Protein AF-A0A7J2JFS3-F1 (afdb_monomer_lite)

Structure (mmCIF, N/CA/C/O backbone):
data_AF-A0A7J2JFS3-F1
#
_entry.id   AF-A0A7J2JFS3-F1
#
loop_
_atom_site.group_PDB
_atom_site.id
_atom_site.type_symbol
_atom_site.label_atom_id
_atom_site.label_alt_id
_atom_site.label_comp_id
_atom_site.label_asym_id
_atom_site.label_entity_id
_atom_site.label_seq_id
_atom_site.pdbx_PDB_ins_code
_atom_site.Cartn_x
_atom_site.Cartn_y
_atom_site.Cartn_z
_atom_site.occupancy
_atom_site.B_iso_or_equiv
_atom_site.auth_seq_id
_atom_site.auth_comp_id
_atom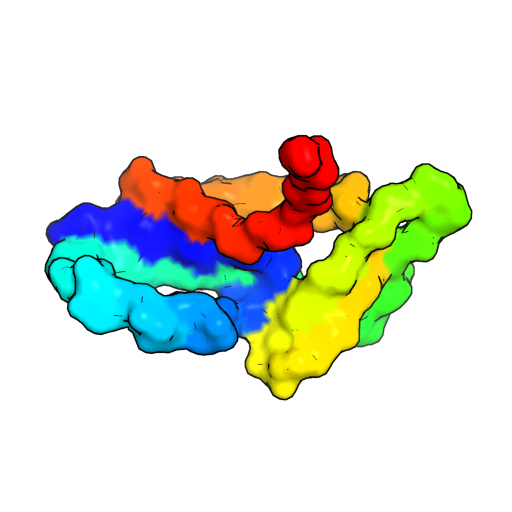_site.auth_asym_id
_atom_site.auth_atom_id
_atom_site.pdbx_PDB_model_num
ATOM 1 N N . MET A 1 1 ? -11.897 3.653 20.837 1.00 77.12 1 MET A N 1
ATOM 2 C CA . MET A 1 1 ? -12.544 3.505 19.517 1.00 77.12 1 MET A CA 1
ATOM 3 C C . MET A 1 1 ? -11.822 2.387 18.804 1.00 77.12 1 MET A C 1
ATOM 5 O O . MET A 1 1 ? -10.618 2.292 19.001 1.00 77.12 1 MET A O 1
ATOM 9 N N . SER A 1 2 ? -12.530 1.543 18.056 1.00 91.81 2 SER A N 1
ATOM 10 C CA . SER A 1 2 ? -11.862 0.470 17.320 1.00 91.81 2 SER A CA 1
ATOM 11 C C . SER A 1 2 ? -11.065 1.024 16.147 1.00 91.81 2 SER A C 1
ATOM 13 O O . SER A 1 2 ? -11.529 1.945 15.465 1.00 91.81 2 SER A O 1
ATOM 15 N N . ARG A 1 3 ? -9.862 0.482 15.944 1.00 96.69 3 ARG A N 1
ATOM 16 C CA . ARG A 1 3 ? -8.889 0.981 14.966 1.00 96.69 3 ARG A CA 1
ATOM 17 C C . ARG A 1 3 ? -8.806 0.018 13.784 1.00 96.69 3 ARG A C 1
ATOM 19 O O . ARG A 1 3 ? -8.559 -1.173 13.975 1.00 96.69 3 ARG A O 1
ATOM 26 N N . VAL A 1 4 ? -9.031 0.523 12.573 1.00 96.44 4 VAL A N 1
ATOM 27 C CA . VAL A 1 4 ? -9.050 -0.272 11.335 1.00 96.44 4 VAL A CA 1
ATOM 28 C C . VAL A 1 4 ? -7.964 0.225 10.392 1.00 96.44 4 VAL A C 1
ATOM 30 O O . VAL A 1 4 ? -7.883 1.413 10.080 1.00 96.44 4 VAL A O 1
ATOM 33 N N . GLY A 1 5 ? -7.126 -0.703 9.945 1.00 96.62 5 GLY A N 1
ATOM 34 C CA . GLY A 1 5 ? -6.052 -0.464 8.999 1.00 96.62 5 GLY A CA 1
ATOM 35 C C . GLY A 1 5 ? -6.543 -0.662 7.573 1.00 96.62 5 GLY A C 1
ATOM 36 O O . GLY A 1 5 ? -7.126 -1.698 7.276 1.00 96.62 5 GLY A O 1
ATOM 37 N N . PHE A 1 6 ? -6.277 0.280 6.679 1.00 95.94 6 PHE A N 1
ATOM 38 C CA . PHE A 1 6 ? -6.508 0.122 5.247 1.00 95.94 6 PHE A CA 1
ATOM 39 C C . PHE A 1 6 ? -5.164 0.030 4.539 1.00 95.94 6 PHE A C 1
ATOM 41 O O . PHE A 1 6 ? -4.410 1.003 4.486 1.00 95.94 6 PHE A O 1
ATOM 48 N N . LEU A 1 7 ? -4.864 -1.161 4.022 1.00 95.94 7 LEU A N 1
ATOM 49 C CA . LEU A 1 7 ? -3.583 -1.487 3.408 1.00 95.94 7 LEU A CA 1
ATOM 50 C C . LEU A 1 7 ? -3.727 -1.599 1.890 1.00 95.94 7 LEU A C 1
ATOM 52 O O . LEU A 1 7 ? -4.490 -2.428 1.404 1.00 95.94 7 LEU A O 1
ATOM 56 N N . THR A 1 8 ? -2.969 -0.811 1.133 1.00 94.56 8 THR A N 1
ATOM 57 C CA . THR A 1 8 ? -2.899 -0.900 -0.334 1.00 94.56 8 THR A CA 1
ATOM 58 C C . THR A 1 8 ? -1.538 -1.412 -0.805 1.00 94.56 8 THR A C 1
ATOM 60 O O . THR A 1 8 ? -0.520 -1.208 -0.144 1.00 94.56 8 THR A O 1
ATOM 63 N N . ILE A 1 9 ? -1.515 -2.035 -1.987 1.00 94.62 9 ILE A N 1
ATOM 64 C CA . ILE A 1 9 ? -0.272 -2.345 -2.708 1.00 94.62 9 ILE A CA 1
ATOM 65 C C . ILE A 1 9 ? 0.476 -1.062 -3.074 1.00 94.62 9 ILE A C 1
ATOM 67 O O . ILE A 1 9 ? 1.698 -1.055 -3.072 1.00 94.62 9 ILE A O 1
ATOM 71 N N . GLY A 1 10 ? -0.247 0.003 -3.419 1.00 94.44 10 GLY A N 1
ATOM 72 C CA . GLY A 1 10 ? 0.330 1.266 -3.868 1.00 94.44 10 GLY A CA 1
ATOM 73 C C . GLY A 1 10 ? 0.864 2.120 -2.722 1.00 94.44 10 GLY A C 1
ATOM 74 O O . GLY A 1 10 ? 1.304 1.621 -1.684 1.00 94.44 10 GLY A O 1
ATOM 75 N N . GLN A 1 11 ? 0.801 3.433 -2.906 1.00 96.25 11 GLN A N 1
ATOM 76 C CA . GLN A 1 11 ? 1.027 4.390 -1.823 1.00 96.25 11 GLN A CA 1
ATOM 77 C C . GLN A 1 11 ? -0.299 4.801 -1.180 1.00 96.25 11 GLN A C 1
ATOM 79 O O . GLN A 1 11 ? -1.324 4.919 -1.853 1.00 96.25 11 GLN A O 1
ATOM 84 N N . SER A 1 12 ? -0.269 5.030 0.129 1.00 95.88 12 SER A N 1
ATOM 85 C CA . SER A 1 12 ? -1.357 5.682 0.854 1.00 95.88 12 SER A CA 1
ATOM 86 C C . SER A 1 12 ? -1.301 7.207 0.641 1.00 95.88 12 SER A C 1
ATOM 88 O O . SER A 1 12 ? -0.266 7.724 0.208 1.00 95.88 12 SER A O 1
ATOM 90 N N . PRO A 1 13 ? -2.365 7.965 0.961 1.00 93.19 13 PRO A N 1
ATOM 91 C CA . PRO A 1 13 ? -3.734 7.493 1.150 1.00 93.19 13 PRO A CA 1
ATOM 92 C C . PRO A 1 13 ? -4.353 7.010 -0.166 1.00 93.19 13 PRO A C 1
ATOM 94 O O . PRO A 1 13 ? -4.063 7.551 -1.236 1.00 93.19 13 PRO A O 1
ATOM 97 N N . ARG A 1 14 ? -5.243 6.015 -0.100 1.00 89.56 14 ARG A N 1
ATOM 98 C CA . ARG A 1 14 ? -5.906 5.454 -1.295 1.00 89.56 14 ARG A CA 1
ATOM 99 C C . ARG A 1 14 ? -7.207 6.212 -1.587 1.00 89.56 14 ARG A C 1
ATOM 101 O O . ARG A 1 14 ? -8.307 5.670 -1.457 1.00 89.56 14 ARG A O 1
ATOM 108 N N . THR A 1 15 ? -7.060 7.490 -1.944 1.00 88.31 15 THR A N 1
ATOM 109 C CA . THR A 1 15 ? -8.156 8.476 -2.043 1.00 88.31 15 THR A CA 1
ATOM 110 C C . THR A 1 15 ? -9.249 8.107 -3.038 1.00 88.31 15 THR A C 1
ATOM 112 O O . THR A 1 15 ? -10.401 8.438 -2.805 1.00 88.31 15 THR A O 1
ATOM 115 N N . ASP A 1 16 ? -8.933 7.361 -4.095 1.00 84.56 16 ASP A N 1
ATOM 116 C CA . ASP A 1 16 ? -9.909 6.880 -5.084 1.00 84.56 16 ASP A CA 1
ATOM 117 C C . ASP A 1 16 ? -10.885 5.820 -4.549 1.00 84.56 16 ASP A C 1
ATOM 119 O O . ASP A 1 16 ? -11.798 5.438 -5.268 1.00 84.56 16 ASP A O 1
ATOM 123 N N . VAL A 1 17 ? -10.719 5.337 -3.311 1.00 88.06 17 VAL A N 1
ATOM 124 C CA . VAL A 1 17 ? -11.720 4.474 -2.658 1.00 88.06 17 VAL A CA 1
ATOM 125 C C . VAL A 1 17 ? -12.024 4.903 -1.240 1.00 88.06 17 VAL A C 1
ATOM 127 O O . VAL A 1 17 ? -13.187 4.899 -0.846 1.00 88.06 17 VAL A O 1
ATOM 130 N N . LEU A 1 18 ? -11.014 5.277 -0.452 1.00 89.19 18 LEU A N 1
ATOM 131 C CA . LEU A 1 18 ? -11.262 5.628 0.943 1.00 89.19 18 LEU A CA 1
ATOM 132 C C . LEU A 1 18 ? -12.152 6.859 1.079 1.00 89.19 18 LEU A C 1
ATOM 134 O O . LEU A 1 18 ? -13.022 6.861 1.945 1.00 89.19 18 LEU A O 1
ATOM 138 N N . SER A 1 19 ? -12.009 7.852 0.197 1.00 90.44 19 SER A N 1
ATOM 139 C CA . SER A 1 19 ? -12.859 9.044 0.220 1.00 90.44 19 SER A CA 1
ATOM 140 C C . SER A 1 19 ? -14.342 8.722 -0.004 1.00 90.44 19 SER A C 1
ATOM 142 O O . SER A 1 19 ? -15.186 9.369 0.611 1.00 90.44 19 SER A O 1
ATOM 144 N N . ASP A 1 20 ? -14.662 7.688 -0.788 1.00 89.50 20 ASP A N 1
ATOM 145 C CA . ASP A 1 20 ? -16.047 7.288 -1.076 1.00 89.50 20 ASP A CA 1
ATOM 146 C C . ASP A 1 20 ? -16.704 6.533 0.088 1.00 89.50 20 ASP A C 1
ATOM 148 O O . ASP A 1 20 ? -17.923 6.588 0.266 1.00 89.50 20 ASP A O 1
ATOM 152 N N . ILE A 1 21 ? -15.911 5.822 0.900 1.00 89.31 21 ILE A N 1
ATOM 153 C CA . ILE A 1 21 ? -16.430 4.998 2.003 1.00 89.31 21 ILE A CA 1
ATOM 154 C C . ILE A 1 21 ? -16.286 5.654 3.381 1.00 89.31 21 ILE A C 1
ATOM 156 O O . ILE A 1 21 ? -16.951 5.232 4.329 1.00 89.31 21 ILE A O 1
ATOM 160 N N . GLN A 1 22 ? -15.455 6.692 3.512 1.00 89.00 22 GLN A N 1
ATOM 161 C CA . GLN A 1 22 ? -15.120 7.331 4.790 1.00 89.00 22 GLN A CA 1
ATOM 162 C C . GLN A 1 22 ? -16.356 7.813 5.561 1.00 89.00 22 GLN A C 1
ATOM 164 O O . GLN A 1 22 ? -16.387 7.732 6.791 1.00 89.00 22 GLN A O 1
ATOM 169 N N . GLU A 1 23 ? -17.403 8.269 4.869 1.00 90.94 23 GLU A N 1
ATOM 170 C CA . GLU A 1 23 ? -18.634 8.720 5.525 1.00 90.94 23 GLU A CA 1
ATOM 171 C C . GLU A 1 23 ? -19.399 7.603 6.245 1.00 90.94 23 GLU A C 1
ATOM 173 O O . GLU A 1 23 ? -20.083 7.878 7.235 1.00 90.94 23 GLU A O 1
ATOM 178 N N . TYR A 1 24 ? -19.263 6.360 5.783 1.00 91.38 24 TYR A N 1
ATOM 179 C CA . TYR A 1 24 ? -19.900 5.180 6.374 1.00 91.38 24 TYR A CA 1
ATOM 180 C C . TYR A 1 24 ? -19.067 4.568 7.505 1.00 91.38 24 TYR A C 1
ATOM 182 O O . TYR A 1 24 ? -19.583 3.787 8.298 1.00 91.38 24 TYR A O 1
ATOM 190 N N . LEU A 1 25 ? -17.790 4.944 7.606 1.00 90.62 25 LEU A N 1
ATOM 191 C CA . LEU A 1 25 ? -16.846 4.454 8.616 1.00 90.62 25 LEU A CA 1
ATOM 192 C C . LEU A 1 25 ? -16.766 5.369 9.851 1.00 90.62 25 LEU A C 1
ATOM 194 O O . LEU A 1 25 ? -15.872 5.224 10.688 1.00 90.62 25 LEU A O 1
ATOM 198 N N . LYS A 1 26 ? -17.698 6.323 9.987 1.00 88.69 26 LYS A N 1
ATOM 199 C CA . LYS A 1 26 ? -17.779 7.226 11.144 1.00 88.69 26 LYS A CA 1
ATOM 200 C C . LYS A 1 26 ? -17.865 6.418 12.444 1.00 88.69 26 LYS A C 1
ATOM 202 O O . LYS A 1 26 ? -18.726 5.560 12.596 1.00 88.69 26 LYS A O 1
ATOM 207 N N . GLY A 1 27 ? -16.987 6.733 13.396 1.00 91.44 27 GLY A N 1
ATOM 208 C CA . GLY A 1 27 ? -16.893 6.040 14.687 1.00 91.44 27 GLY A CA 1
ATOM 209 C C . GLY A 1 27 ? -15.748 5.025 14.784 1.00 91.44 27 GLY A C 1
ATOM 210 O O . GLY A 1 27 ? -15.459 4.556 15.886 1.00 91.44 27 GLY A O 1
ATOM 211 N N . LEU A 1 28 ? -15.073 4.739 13.668 1.00 93.44 28 LEU A N 1
ATOM 212 C CA . LEU A 1 28 ? -13.809 4.006 13.629 1.00 93.44 28 LEU A CA 1
ATOM 213 C C . LEU A 1 28 ? -12.632 4.979 13.549 1.00 93.44 28 LEU A C 1
ATOM 215 O O . LEU A 1 28 ? -12.745 6.069 12.985 1.00 93.44 28 LEU A O 1
ATOM 219 N N . GLU A 1 29 ? -11.489 4.561 14.080 1.00 95.19 29 GLU A N 1
ATOM 220 C CA . GLU A 1 29 ? -10.222 5.238 13.829 1.00 95.19 29 GLU A CA 1
ATOM 221 C C . GLU A 1 29 ? -9.520 4.569 12.641 1.00 95.19 29 GLU A C 1
ATOM 223 O O . GLU A 1 29 ? -9.172 3.389 12.692 1.00 95.19 29 GLU A O 1
ATOM 228 N N . ILE A 1 30 ? -9.345 5.322 11.557 1.00 94.81 30 ILE A N 1
ATOM 229 C CA . ILE A 1 30 ? -8.766 4.830 10.305 1.00 94.81 30 ILE A CA 1
ATOM 230 C C . ILE A 1 30 ? -7.250 5.033 10.334 1.00 94.81 30 ILE A C 1
ATOM 232 O O . ILE A 1 30 ? -6.774 6.140 10.586 1.00 94.81 30 ILE A O 1
ATOM 236 N N . VAL A 1 31 ? -6.499 3.974 10.032 1.00 96.69 31 VAL A N 1
ATOM 237 C CA . VAL A 1 31 ? -5.047 4.020 9.818 1.00 96.69 31 VAL A CA 1
ATOM 238 C C . VAL A 1 31 ? -4.759 3.552 8.398 1.00 96.69 31 VAL A C 1
ATOM 240 O O . VAL A 1 31 ? -5.132 2.449 8.019 1.00 96.69 31 VAL A O 1
ATOM 243 N N . GLU A 1 32 ? -4.101 4.374 7.591 1.00 96.81 32 GLU A N 1
ATOM 244 C CA . GLU A 1 32 ? -3.788 4.035 6.201 1.00 96.81 32 GLU A CA 1
ATOM 245 C C . GLU A 1 32 ? -2.324 3.625 6.057 1.00 96.81 32 GLU A C 1
ATOM 247 O O . GLU A 1 32 ? -1.439 4.226 6.668 1.00 96.81 32 GLU A O 1
ATOM 252 N N . ALA A 1 33 ? -2.065 2.620 5.223 1.00 97.44 33 ALA A N 1
ATOM 253 C CA . ALA A 1 33 ? -0.717 2.212 4.856 1.00 97.44 33 ALA A CA 1
ATOM 254 C C . ALA A 1 33 ? -0.665 1.744 3.398 1.00 97.44 33 ALA A C 1
ATOM 256 O O . ALA A 1 33 ? -1.579 1.093 2.893 1.00 97.44 33 ALA A O 1
ATOM 257 N N . GLY A 1 34 ? 0.430 2.062 2.719 1.00 96.44 34 GLY A N 1
ATOM 258 C CA . GLY A 1 34 ? 0.764 1.559 1.394 1.00 96.44 34 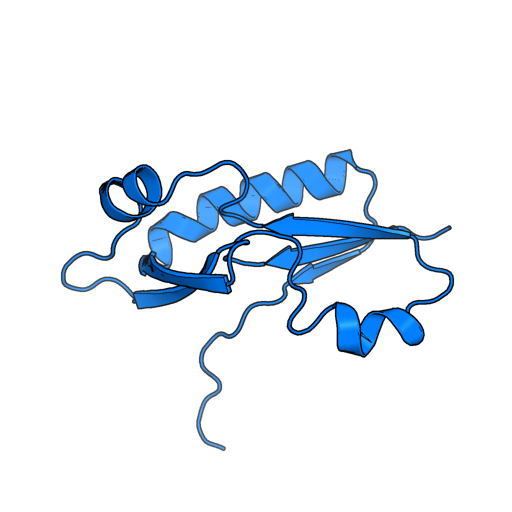GLY A CA 1
ATOM 259 C C . GLY A 1 34 ? 2.065 0.768 1.429 1.00 96.44 34 GLY A C 1
ATOM 260 O O . GLY A 1 34 ? 3.035 1.183 2.069 1.00 96.44 34 GLY A O 1
ATOM 261 N N . ALA A 1 35 ? 2.124 -0.363 0.729 1.00 96.50 35 ALA A N 1
ATOM 262 C CA . ALA A 1 35 ? 3.361 -1.136 0.621 1.00 96.50 35 ALA A CA 1
ATOM 263 C C . ALA A 1 35 ? 4.493 -0.348 -0.058 1.00 96.50 35 ALA A C 1
ATOM 265 O O . ALA A 1 35 ? 5.661 -0.579 0.250 1.00 96.50 35 ALA A O 1
ATOM 266 N N . LEU A 1 36 ? 4.161 0.641 -0.896 1.00 97.00 36 LEU A N 1
ATOM 267 C CA . LEU A 1 36 ? 5.134 1.529 -1.542 1.00 97.00 36 LEU A CA 1
ATOM 268 C C . LEU A 1 36 ? 5.359 2.857 -0.798 1.00 97.00 36 LEU A C 1
ATOM 270 O O . LEU A 1 36 ? 6.026 3.752 -1.328 1.00 97.00 36 LEU A O 1
ATOM 274 N N . ASP A 1 37 ? 4.800 3.032 0.403 1.00 97.56 37 ASP A N 1
ATOM 275 C CA . ASP A 1 37 ? 4.971 4.273 1.162 1.00 97.56 37 ASP A CA 1
ATOM 276 C C . ASP A 1 37 ? 6.447 4.548 1.466 1.00 97.56 37 ASP A C 1
ATOM 278 O O . ASP A 1 37 ? 7.175 3.690 1.968 1.00 97.56 37 ASP A O 1
ATOM 282 N N . GLY A 1 38 ? 6.879 5.775 1.169 1.00 96.00 38 GLY A N 1
ATOM 283 C CA . GLY A 1 38 ? 8.264 6.220 1.341 1.00 96.00 38 GLY A CA 1
ATOM 284 C C . GLY A 1 38 ? 9.217 5.815 0.213 1.00 96.00 38 GLY A C 1
ATOM 285 O O . GLY A 1 38 ? 10.357 6.274 0.211 1.00 96.00 38 GLY A O 1
ATOM 286 N N . LEU A 1 39 ? 8.775 5.009 -0.760 1.00 97.56 39 LEU A N 1
ATOM 287 C CA . LEU A 1 39 ? 9.590 4.632 -1.916 1.00 97.56 39 LEU A CA 1
ATOM 288 C C . LEU A 1 39 ? 9.463 5.654 -3.050 1.00 97.56 39 LEU A C 1
ATOM 290 O O . LEU A 1 39 ? 8.387 6.196 -3.316 1.00 97.56 39 LEU A O 1
ATOM 294 N N . THR A 1 40 ? 10.573 5.903 -3.744 1.00 97.25 40 THR A N 1
ATOM 295 C CA . THR A 1 40 ? 10.594 6.746 -4.944 1.00 97.25 40 THR A CA 1
ATOM 296 C C . THR A 1 40 ? 10.234 5.932 -6.182 1.00 97.25 40 THR A C 1
ATOM 298 O O . THR A 1 40 ? 10.441 4.718 -6.226 1.00 97.25 40 THR A O 1
ATOM 301 N N . ARG A 1 41 ? 9.752 6.612 -7.228 1.00 96.88 41 ARG A N 1
ATOM 302 C CA . ARG A 1 41 ? 9.497 6.000 -8.539 1.00 96.88 41 ARG A CA 1
ATOM 303 C C . ARG A 1 41 ? 10.722 5.259 -9.080 1.00 96.88 41 ARG A C 1
ATOM 305 O O . ARG A 1 41 ? 10.613 4.098 -9.447 1.00 96.88 41 ARG A O 1
ATOM 312 N N . GLU A 1 42 ? 11.886 5.904 -9.054 1.00 97.75 42 GLU A N 1
ATOM 313 C CA . GLU A 1 42 ? 13.144 5.315 -9.529 1.00 97.75 42 GLU A CA 1
ATOM 314 C C . GLU A 1 42 ? 13.496 4.023 -8.775 1.00 97.75 42 GLU A C 1
ATOM 316 O O . GLU A 1 42 ? 13.885 3.024 -9.384 1.00 97.75 42 GLU A O 1
ATOM 321 N N . TYR A 1 43 ? 13.304 4.005 -7.450 1.00 97.69 43 TYR A N 1
ATOM 322 C CA . TYR A 1 43 ? 13.534 2.805 -6.651 1.00 97.69 43 TYR A CA 1
ATOM 323 C C . TYR A 1 43 ? 12.572 1.679 -7.039 1.00 97.69 43 TYR A C 1
ATOM 325 O O . TYR A 1 43 ? 13.009 0.537 -7.196 1.00 97.69 43 TYR A O 1
ATOM 333 N N . ILE A 1 44 ? 11.285 1.995 -7.210 1.00 97.31 44 ILE A N 1
ATOM 334 C CA . ILE A 1 44 ? 10.248 1.033 -7.603 1.00 97.31 44 ILE A CA 1
ATOM 335 C C . ILE A 1 44 ? 10.583 0.426 -8.970 1.00 97.31 44 ILE A C 1
ATOM 337 O O . ILE A 1 44 ? 10.629 -0.793 -9.104 1.00 97.31 44 ILE A O 1
ATOM 341 N N . GLU A 1 45 ? 10.886 1.256 -9.964 1.00 95.69 45 GLU A N 1
ATOM 342 C CA . GLU A 1 45 ? 11.199 0.808 -11.327 1.00 95.69 45 GLU A CA 1
ATOM 343 C C . GLU A 1 45 ? 12.490 -0.024 -11.382 1.00 95.69 45 GLU A C 1
ATOM 345 O O . GLU A 1 45 ? 12.576 -0.989 -12.136 1.00 95.69 45 GLU A O 1
ATOM 350 N N . THR A 1 46 ? 13.476 0.288 -10.539 1.00 96.50 46 THR A N 1
ATOM 351 C CA . THR A 1 46 ? 14.750 -0.448 -10.512 1.00 96.50 46 THR A CA 1
ATOM 352 C C . THR A 1 46 ? 14.648 -1.779 -9.766 1.00 96.50 46 THR A C 1
ATOM 354 O O . THR A 1 46 ? 15.248 -2.773 -10.177 1.00 96.50 46 THR A O 1
ATOM 357 N N . ASN A 1 47 ? 13.919 -1.810 -8.647 1.00 96.75 47 ASN A N 1
ATOM 358 C CA . ASN A 1 47 ? 13.976 -2.929 -7.701 1.00 96.75 47 ASN A CA 1
ATOM 359 C C . ASN A 1 47 ? 12.722 -3.799 -7.708 1.00 96.75 47 ASN A C 1
ATOM 361 O O . ASN A 1 47 ? 12.808 -4.971 -7.346 1.00 96.75 47 ASN A O 1
ATOM 365 N N . LEU A 1 48 ? 11.572 -3.246 -8.096 1.00 96.44 48 LEU A N 1
ATOM 366 C CA . LEU A 1 48 ? 10.270 -3.908 -7.995 1.00 96.44 48 LEU A CA 1
ATOM 367 C C . LEU A 1 48 ? 9.648 -4.227 -9.355 1.00 96.44 48 LEU A C 1
ATOM 369 O O . LEU A 1 48 ? 8.683 -4.986 -9.387 1.00 96.44 48 LEU A O 1
ATOM 373 N N . ALA A 1 49 ? 10.195 -3.715 -10.461 1.00 95.12 49 ALA A N 1
ATOM 374 C CA . ALA A 1 49 ? 9.696 -4.012 -11.802 1.00 95.12 49 ALA A CA 1
ATOM 375 C C . ALA A 1 49 ? 9.679 -5.527 -12.093 1.00 95.12 49 ALA A C 1
ATOM 377 O O . ALA A 1 49 ? 10.581 -6.248 -11.648 1.00 95.12 49 ALA A O 1
ATOM 378 N N . PRO A 1 50 ? 8.673 -6.025 -12.832 1.00 94.06 50 PRO A N 1
ATOM 379 C CA . PRO A 1 50 ? 8.567 -7.435 -13.179 1.00 94.06 50 PRO A CA 1
ATOM 380 C C . PRO A 1 50 ? 9.631 -7.868 -14.186 1.00 94.06 50 PRO A C 1
ATOM 382 O O . PRO A 1 50 ? 10.060 -7.110 -15.058 1.00 94.06 50 PRO A O 1
ATOM 385 N N . ARG A 1 51 ? 10.045 -9.126 -14.068 1.00 94.19 51 ARG A N 1
ATOM 386 C CA . ARG A 1 51 ? 10.938 -9.825 -14.994 1.00 94.19 51 ARG A CA 1
ATOM 387 C C . ARG A 1 51 ? 10.135 -10.789 -15.861 1.00 94.19 51 ARG A C 1
ATOM 389 O O . ARG A 1 51 ? 8.965 -11.066 -15.610 1.00 94.19 51 ARG A O 1
ATOM 396 N N . ALA A 1 52 ? 10.782 -11.317 -16.898 1.00 92.94 52 ALA A N 1
ATOM 397 C CA . ALA A 1 52 ? 10.162 -12.305 -17.769 1.00 92.94 52 ALA A CA 1
ATOM 398 C C . ALA A 1 52 ? 9.667 -13.517 -16.958 1.00 92.94 52 ALA A C 1
ATOM 400 O O . ALA A 1 52 ? 10.461 -14.181 -16.292 1.00 92.94 52 ALA A O 1
ATOM 401 N N . GLY A 1 53 ? 8.365 -13.796 -17.048 1.00 91.00 53 GLY A N 1
ATOM 402 C CA . GLY A 1 53 ? 7.708 -14.915 -16.367 1.00 91.00 53 GLY A CA 1
ATOM 403 C C . GLY A 1 53 ? 7.120 -14.601 -14.986 1.00 91.00 53 GLY A C 1
ATOM 404 O O . GLY A 1 53 ? 6.529 -15.501 -14.401 1.00 91.00 53 GLY A O 1
ATOM 405 N N . GLU A 1 54 ? 7.254 -13.374 -14.480 1.00 92.06 54 GLU A N 1
ATOM 406 C CA . GLU A 1 54 ? 6.662 -12.949 -13.199 1.00 92.06 54 GLU A CA 1
ATOM 407 C C . GLU A 1 54 ? 5.268 -12.335 -13.385 1.00 92.06 54 GLU A C 1
ATOM 409 O O . GLU A 1 54 ? 4.948 -11.797 -14.454 1.00 92.06 54 GLU A O 1
ATOM 414 N N . THR A 1 55 ? 4.449 -12.384 -12.331 1.00 89.44 55 THR A N 1
ATOM 415 C CA . THR A 1 55 ? 3.118 -11.769 -12.356 1.00 89.44 55 THR A CA 1
ATOM 416 C C . THR A 1 55 ? 3.224 -10.253 -12.252 1.00 89.44 55 THR A C 1
ATOM 418 O O . THR A 1 55 ? 3.819 -9.698 -11.327 1.00 89.44 55 THR A O 1
ATOM 421 N N . LEU A 1 56 ? 2.598 -9.572 -13.208 1.00 91.31 56 LEU A N 1
ATOM 422 C CA . LEU A 1 56 ? 2.564 -8.121 -13.288 1.00 91.31 56 LEU A CA 1
ATOM 423 C C . LEU A 1 56 ? 1.375 -7.566 -12.503 1.00 91.31 56 LEU A C 1
ATOM 425 O O . LEU A 1 56 ? 0.230 -7.923 -12.775 1.00 91.31 56 LEU A O 1
ATOM 429 N N . LEU A 1 57 ? 1.643 -6.627 -11.598 1.00 91.31 57 LEU A N 1
ATOM 430 C CA . LEU A 1 57 ? 0.625 -5.829 -10.925 1.00 91.31 57 LEU A CA 1
ATOM 431 C C . LEU A 1 57 ? 0.779 -4.358 -11.298 1.00 91.31 57 LEU A C 1
ATOM 433 O O . LEU A 1 57 ? 1.876 -3.798 -11.251 1.00 91.31 57 LEU A O 1
ATOM 437 N N . VAL A 1 58 ? -0.340 -3.727 -11.643 1.00 91.62 58 VAL A N 1
ATOM 438 C CA . VAL A 1 58 ? -0.427 -2.274 -11.806 1.00 91.62 58 VAL A CA 1
ATOM 439 C C . VAL A 1 58 ? -0.956 -1.691 -10.506 1.00 91.62 58 VAL A C 1
ATOM 441 O O . VAL A 1 58 ? -1.931 -2.188 -9.943 1.00 91.62 58 VAL A O 1
ATOM 444 N N . THR A 1 59 ? -0.306 -0.645 -10.011 1.00 91.75 59 THR A N 1
ATOM 445 C CA . THR A 1 59 ? -0.733 0.042 -8.794 1.00 91.75 59 THR A CA 1
ATOM 446 C C . THR A 1 59 ? -0.489 1.543 -8.875 1.00 91.75 59 THR A C 1
ATOM 448 O O . THR A 1 59 ? 0.180 2.032 -9.784 1.00 91.75 59 THR A O 1
ATOM 451 N N . ARG A 1 60 ? -1.042 2.281 -7.911 1.00 92.25 60 ARG A N 1
ATOM 452 C CA . ARG A 1 60 ? -1.102 3.743 -7.901 1.00 92.25 60 ARG A CA 1
ATOM 453 C C . ARG A 1 60 ? -0.145 4.347 -6.870 1.00 92.25 60 ARG A C 1
ATOM 455 O O . ARG A 1 60 ? -0.065 3.891 -5.728 1.00 92.25 60 ARG A O 1
ATOM 462 N N . MET A 1 61 ? 0.564 5.396 -7.266 1.00 95.00 61 MET A N 1
ATOM 463 C CA . MET A 1 61 ? 1.361 6.258 -6.394 1.00 95.00 61 MET A CA 1
ATOM 464 C C . MET A 1 61 ? 0.502 7.376 -5.786 1.00 95.00 61 MET A C 1
ATOM 466 O O . MET A 1 61 ? -0.608 7.652 -6.240 1.00 95.00 61 MET A O 1
ATOM 470 N N . ARG A 1 62 ? 1.027 8.065 -4.767 1.00 93.88 62 ARG A N 1
ATOM 471 C CA . ARG A 1 62 ? 0.305 9.125 -4.040 1.00 93.88 62 ARG A CA 1
ATOM 472 C C . ARG A 1 62 ? -0.050 10.321 -4.926 1.00 93.88 62 ARG A C 1
ATOM 474 O O . ARG A 1 62 ? -1.069 10.966 -4.705 1.00 93.88 62 ARG A O 1
ATOM 481 N N . ASP A 1 63 ? 0.781 10.613 -5.923 1.00 93.75 63 ASP A N 1
ATOM 48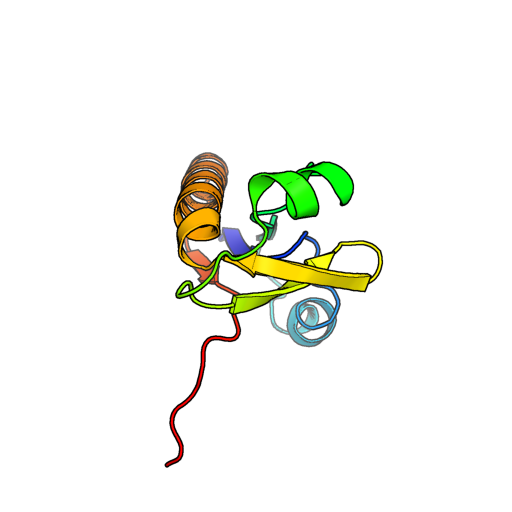2 C CA . ASP A 1 63 ? 0.532 11.657 -6.927 1.00 93.75 63 ASP A CA 1
ATOM 483 C C . ASP A 1 63 ? -0.527 11.252 -7.971 1.00 93.75 63 ASP A C 1
ATOM 485 O O . ASP A 1 63 ? -0.886 12.039 -8.845 1.00 93.75 63 ASP A O 1
ATOM 489 N N . GLY A 1 64 ? -1.045 10.028 -7.868 1.00 91.44 64 GLY A N 1
ATOM 490 C CA . GLY A 1 64 ? -2.055 9.466 -8.741 1.00 91.44 64 GLY A CA 1
ATOM 491 C C . GLY A 1 64 ? -1.510 8.773 -9.985 1.00 91.44 64 GLY A C 1
ATOM 492 O O . GLY A 1 64 ? -2.314 8.186 -10.707 1.00 91.44 64 GLY A O 1
ATOM 493 N N . SER A 1 65 ? -0.197 8.816 -10.221 1.00 94.12 65 SER A N 1
ATOM 494 C CA . SER A 1 65 ? 0.453 8.106 -11.323 1.00 94.12 65 SER A CA 1
ATOM 495 C C . SER A 1 65 ? 0.500 6.596 -11.078 1.00 94.12 65 SER A C 1
ATOM 497 O O . SER A 1 65 ? 0.412 6.129 -9.943 1.00 94.12 65 SER A O 1
ATOM 499 N N . GLU A 1 66 ? 0.644 5.819 -12.148 1.00 94.44 66 GLU A N 1
ATOM 500 C CA . GLU A 1 66 ? 0.735 4.362 -12.066 1.00 94.44 66 GLU A CA 1
ATOM 501 C C . GLU A 1 66 ? 2.191 3.882 -12.089 1.00 94.44 66 GLU A C 1
ATOM 503 O O . GLU A 1 66 ? 3.087 4.523 -12.658 1.00 94.44 66 GLU A O 1
ATOM 508 N N . VAL A 1 67 ? 2.419 2.734 -11.458 1.00 94.88 67 VAL A N 1
ATOM 509 C CA . VAL A 1 67 ? 3.661 1.960 -11.521 1.00 94.88 67 VAL A CA 1
ATOM 510 C C . VAL A 1 67 ? 3.335 0.487 -11.716 1.00 94.88 67 VAL A C 1
ATOM 512 O O . VAL A 1 67 ? 2.289 -0.005 -11.291 1.00 94.88 67 VAL A O 1
ATOM 515 N N . ILE A 1 68 ? 4.263 -0.211 -12.361 1.00 94.38 68 ILE A N 1
ATOM 516 C CA . ILE A 1 68 ? 4.168 -1.636 -12.642 1.00 94.38 68 ILE A CA 1
ATOM 517 C C . ILE A 1 68 ? 5.192 -2.366 -11.777 1.00 94.38 68 ILE A C 1
ATOM 519 O O . ILE A 1 68 ? 6.374 -2.019 -11.793 1.00 94.38 68 ILE A O 1
ATOM 523 N N . ILE A 1 69 ? 4.747 -3.384 -11.049 1.00 95.19 69 ILE A N 1
ATOM 524 C CA . ILE A 1 69 ? 5.580 -4.156 -10.123 1.00 95.19 69 ILE A CA 1
ATOM 525 C C . ILE A 1 69 ? 5.364 -5.663 -10.294 1.00 95.19 69 ILE A C 1
ATOM 527 O O . ILE A 1 69 ? 4.346 -6.095 -10.832 1.00 95.19 69 ILE A O 1
ATOM 531 N N . ALA A 1 70 ? 6.315 -6.458 -9.810 1.00 94.06 70 ALA A N 1
ATOM 532 C CA . ALA A 1 70 ? 6.151 -7.895 -9.615 1.00 94.06 70 ALA A CA 1
ATOM 533 C C . ALA A 1 70 ? 5.350 -8.193 -8.344 1.00 94.06 70 ALA A C 1
ATOM 535 O O . ALA A 1 70 ? 5.668 -7.666 -7.270 1.00 94.06 70 ALA A O 1
ATOM 536 N N . GLU A 1 71 ? 4.379 -9.098 -8.441 1.00 90.56 71 GLU A N 1
ATOM 537 C CA . GLU A 1 71 ? 3.646 -9.626 -7.284 1.00 90.56 71 GLU A CA 1
ATOM 538 C C . GLU A 1 71 ? 4.598 -10.231 -6.239 1.00 90.56 71 GLU A C 1
ATOM 540 O O . GLU A 1 71 ? 4.515 -9.945 -5.044 1.00 90.56 71 GLU A O 1
ATOM 545 N N . GLU A 1 72 ? 5.590 -10.996 -6.683 1.00 88.44 72 GLU A N 1
ATOM 546 C CA . GLU A 1 72 ? 6.523 -11.718 -5.819 1.00 88.44 72 GLU A CA 1
ATOM 547 C C . GLU A 1 72 ? 7.379 -10.773 -4.963 1.00 88.44 72 GLU A C 1
ATOM 549 O O . GLU A 1 72 ? 7.816 -11.135 -3.869 1.00 88.44 72 GLU A O 1
ATOM 554 N N . ARG A 1 73 ? 7.610 -9.544 -5.443 1.00 92.00 73 ARG A N 1
ATOM 555 C CA . ARG A 1 73 ? 8.403 -8.530 -4.734 1.00 92.00 73 ARG A CA 1
ATOM 556 C C . ARG A 1 73 ? 7.572 -7.650 -3.815 1.00 92.00 73 ARG A C 1
ATOM 558 O O . ARG A 1 73 ? 8.141 -7.068 -2.893 1.00 92.00 73 ARG A O 1
ATOM 565 N N . ILE A 1 74 ? 6.257 -7.550 -4.027 1.00 92.31 74 ILE A N 1
ATOM 566 C CA . ILE A 1 74 ? 5.411 -6.739 -3.147 1.00 92.31 74 ILE A CA 1
ATOM 567 C C . ILE A 1 74 ? 5.005 -7.484 -1.875 1.00 92.31 74 ILE A C 1
ATOM 569 O O . ILE A 1 74 ? 4.850 -6.853 -0.832 1.00 92.31 74 ILE A O 1
ATOM 573 N N . LEU A 1 75 ? 4.879 -8.815 -1.909 1.00 90.19 75 LEU A N 1
ATOM 574 C CA . LEU A 1 75 ? 4.433 -9.592 -0.743 1.00 90.19 75 LEU A CA 1
ATOM 575 C C . LEU A 1 75 ? 5.255 -9.325 0.539 1.00 90.19 75 LEU A C 1
ATOM 577 O O . LEU A 1 75 ? 4.639 -9.104 1.586 1.00 90.19 75 LEU A O 1
ATOM 581 N N . PRO A 1 76 ? 6.604 -9.253 0.506 1.00 93.06 76 PRO A N 1
ATOM 582 C CA . PRO A 1 76 ? 7.384 -8.891 1.692 1.00 93.06 76 PRO A CA 1
ATOM 583 C C . PRO A 1 76 ? 7.072 -7.482 2.221 1.00 93.06 76 PRO A C 1
ATOM 585 O O . PRO A 1 76 ? 6.931 -7.303 3.431 1.00 93.06 76 PRO A O 1
ATOM 588 N N . LEU A 1 77 ? 6.896 -6.503 1.326 1.00 95.69 77 LEU A N 1
ATOM 589 C CA . LEU A 1 77 ? 6.564 -5.117 1.681 1.00 95.69 77 LEU A CA 1
ATOM 590 C C . LEU A 1 77 ? 5.156 -5.011 2.285 1.00 95.69 77 LEU A C 1
ATOM 592 O O . LEU A 1 77 ? 4.946 -4.308 3.272 1.00 95.69 77 LEU A O 1
ATOM 596 N N . MET A 1 78 ? 4.190 -5.760 1.746 1.00 94.62 78 MET A N 1
ATOM 597 C CA . MET A 1 78 ? 2.845 -5.869 2.321 1.00 94.62 78 MET A CA 1
ATOM 598 C C . MET A 1 78 ? 2.906 -6.421 3.746 1.00 94.62 78 MET A C 1
ATOM 600 O O . MET A 1 78 ? 2.298 -5.860 4.656 1.00 94.62 78 MET A O 1
ATOM 604 N N . GLN A 1 79 ? 3.685 -7.482 3.965 1.00 95.00 79 GLN A N 1
ATOM 605 C CA . GLN A 1 79 ? 3.836 -8.093 5.283 1.00 95.00 79 GLN A CA 1
ATOM 606 C C . GLN A 1 79 ? 4.513 -7.155 6.298 1.00 95.00 79 GLN A C 1
ATOM 608 O O . GLN A 1 79 ? 4.159 -7.171 7.480 1.00 95.00 79 GLN A O 1
ATOM 613 N N . GLU A 1 80 ? 5.468 -6.328 5.865 1.00 96.88 80 GLU A N 1
ATOM 614 C CA . GLU A 1 80 ? 6.047 -5.265 6.697 1.00 96.88 80 GLU A CA 1
ATOM 615 C C . GLU A 1 80 ? 4.995 -4.248 7.134 1.00 96.88 80 GLU A C 1
ATOM 617 O O . GLU A 1 80 ? 4.947 -3.881 8.309 1.00 96.88 80 GLU A O 1
ATOM 622 N N . ARG A 1 81 ? 4.110 -3.834 6.223 1.00 97.25 81 ARG A N 1
ATOM 623 C CA . ARG A 1 81 ? 3.024 -2.908 6.561 1.00 97.25 81 ARG A CA 1
ATOM 624 C C . ARG A 1 81 ? 1.962 -3.532 7.452 1.00 97.25 81 ARG A C 1
ATOM 626 O O . ARG A 1 81 ? 1.455 -2.831 8.319 1.00 97.25 81 ARG A O 1
ATOM 633 N N . VAL A 1 82 ? 1.675 -4.826 7.308 1.00 96.81 82 VAL A N 1
ATOM 634 C CA . VAL A 1 82 ? 0.818 -5.557 8.256 1.00 96.81 82 VAL A CA 1
ATOM 635 C C . VAL A 1 82 ? 1.390 -5.469 9.669 1.00 96.81 82 VAL A C 1
ATOM 637 O O . VAL A 1 82 ? 0.688 -5.012 10.564 1.00 96.81 82 VAL A O 1
ATOM 640 N N . ARG A 1 83 ? 2.676 -5.798 9.858 1.00 97.88 83 ARG A N 1
ATOM 641 C CA . ARG A 1 83 ? 3.327 -5.695 11.178 1.00 97.88 83 ARG A CA 1
ATOM 642 C C . ARG A 1 83 ? 3.293 -4.275 11.727 1.00 97.88 83 ARG A C 1
ATOM 644 O O . ARG A 1 83 ? 2.992 -4.069 12.895 1.00 97.88 83 ARG A O 1
ATOM 651 N N . TRP A 1 84 ? 3.557 -3.287 10.875 1.00 98.06 84 TRP A N 1
ATOM 652 C CA . TRP A 1 84 ? 3.478 -1.888 11.280 1.00 98.06 84 TRP A CA 1
ATOM 653 C C . TRP A 1 84 ? 2.064 -1.508 11.751 1.00 98.06 84 TRP A C 1
ATOM 655 O O . TRP A 1 84 ? 1.924 -0.844 12.772 1.00 98.06 84 TRP A O 1
ATOM 665 N N . LEU A 1 85 ? 1.011 -1.956 11.056 1.00 98.00 85 LEU A N 1
ATOM 666 C CA . LEU A 1 85 ? -0.382 -1.731 11.466 1.00 98.00 85 LEU A CA 1
ATOM 667 C C . LEU A 1 85 ? -0.711 -2.438 12.792 1.00 98.00 85 LEU A C 1
ATOM 669 O O . LEU A 1 85 ? -1.372 -1.845 13.645 1.00 98.00 85 LEU A O 1
ATOM 673 N N . GLU A 1 86 ? -0.217 -3.661 12.999 1.00 97.06 86 GLU A N 1
ATOM 674 C CA . GLU A 1 86 ? -0.341 -4.380 14.277 1.00 97.06 86 GLU A CA 1
ATOM 675 C C . GLU A 1 86 ? 0.325 -3.601 15.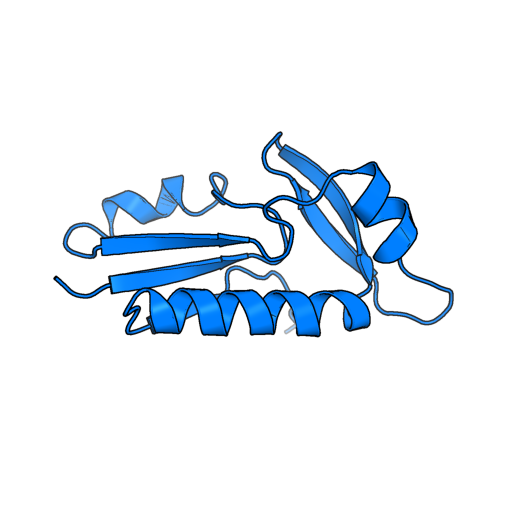425 1.00 97.06 86 GLU A C 1
ATOM 677 O O . GLU A 1 86 ? -0.277 -3.425 16.484 1.00 97.06 86 GLU A O 1
ATOM 682 N N . GLU A 1 87 ? 1.521 -3.045 15.204 1.00 97.75 87 GLU A N 1
ATOM 683 C CA . GLU A 1 87 ? 2.212 -2.167 16.164 1.00 97.75 87 GLU A CA 1
ATOM 684 C C . GLU A 1 87 ? 1.448 -0.860 16.427 1.00 97.75 87 GLU A C 1
ATOM 686 O O . GLU A 1 87 ? 1.527 -0.302 17.522 1.00 97.75 87 GLU A O 1
ATOM 691 N N . GLN A 1 88 ? 0.665 -0.383 15.453 1.00 96.88 88 GLN A N 1
ATOM 692 C CA . GLN A 1 88 ? -0.267 0.730 15.646 1.00 96.88 88 GLN A CA 1
ATOM 693 C C . GLN A 1 88 ? -1.524 0.330 16.444 1.00 96.88 88 GLN A C 1
ATOM 695 O O . GLN A 1 88 ? -2.386 1.177 16.677 1.00 96.88 88 GLN A O 1
ATOM 700 N N . GLY A 1 89 ? -1.673 -0.923 16.877 1.00 96.81 89 GLY A N 1
ATOM 701 C CA . GLY A 1 89 ? -2.853 -1.376 17.618 1.00 96.81 89 GLY A CA 1
ATOM 702 C C . GLY A 1 89 ? -4.116 -1.446 16.756 1.00 96.81 89 GLY A C 1
ATOM 703 O O . GLY A 1 89 ? -5.219 -1.258 17.266 1.00 96.81 89 GLY A O 1
ATOM 704 N N . VAL A 1 90 ? -3.961 -1.662 15.447 1.00 97.50 90 VAL A N 1
ATOM 705 C CA . VAL A 1 90 ? -5.078 -1.952 14.544 1.00 97.50 90 VAL A CA 1
ATOM 706 C C . VAL A 1 90 ? -5.657 -3.332 14.861 1.00 97.50 90 VAL A C 1
ATOM 708 O O . VAL A 1 90 ? -4.925 -4.312 14.950 1.00 97.50 90 VAL A O 1
ATOM 711 N N . GLU A 1 91 ? -6.981 -3.415 14.986 1.00 95.69 91 GLU A N 1
ATOM 712 C CA . GLU A 1 91 ? -7.696 -4.663 15.297 1.00 95.69 91 GLU A CA 1
ATOM 713 C C . GLU A 1 91 ? -8.097 -5.439 14.034 1.00 95.69 91 GLU A C 1
ATOM 715 O O . GLU A 1 91 ? -8.227 -6.662 14.059 1.00 95.69 91 GLU A O 1
ATOM 720 N N . VAL A 1 92 ? -8.306 -4.729 12.919 1.00 94.94 92 VAL A N 1
ATOM 721 C CA . VAL A 1 92 ? -8.701 -5.298 11.623 1.00 94.94 92 VAL A CA 1
ATOM 722 C C . VAL A 1 92 ? -7.939 -4.597 10.508 1.00 94.94 92 VAL A C 1
ATOM 724 O O . VAL A 1 92 ? -7.955 -3.371 10.428 1.00 94.94 92 VAL A O 1
ATOM 727 N N . ILE A 1 93 ? -7.322 -5.369 9.613 1.00 95.50 93 ILE A N 1
ATOM 728 C CA . ILE A 1 93 ? -6.657 -4.849 8.414 1.00 95.50 93 ILE A CA 1
ATOM 729 C C . ILE A 1 93 ? -7.502 -5.201 7.186 1.00 95.50 93 ILE A C 1
ATOM 731 O O . ILE A 1 93 ? -7.637 -6.367 6.821 1.00 95.50 93 ILE A O 1
ATOM 735 N N . ALA A 1 94 ? -8.057 -4.182 6.539 1.00 93.12 94 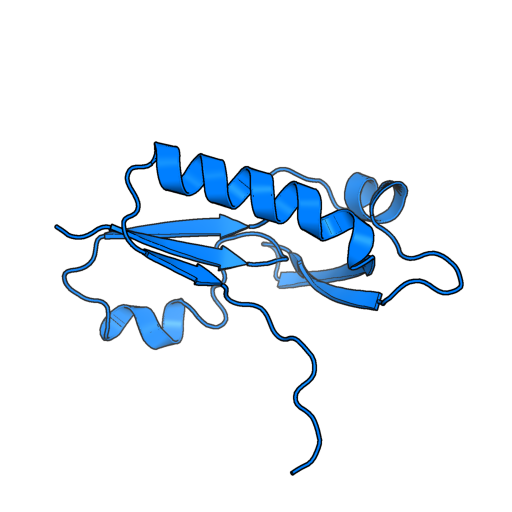ALA A N 1
ATOM 736 C CA . ALA A 1 94 ? -8.717 -4.275 5.248 1.00 93.12 94 ALA A CA 1
ATOM 737 C C . ALA A 1 94 ? -7.690 -4.059 4.130 1.00 93.12 94 ALA A C 1
ATOM 739 O O . ALA A 1 94 ? -7.142 -2.967 3.964 1.00 93.12 94 ALA A O 1
ATOM 740 N N . VAL A 1 95 ? -7.429 -5.103 3.346 1.00 92.06 95 VAL A N 1
ATOM 741 C CA . VAL A 1 95 ? -6.546 -5.002 2.182 1.00 92.06 95 VAL A CA 1
ATOM 742 C C . VAL A 1 95 ? -7.338 -4.473 0.986 1.00 92.06 95 VAL A C 1
ATOM 744 O O . VAL A 1 95 ? -8.268 -5.116 0.506 1.00 92.06 95 VAL A O 1
ATOM 747 N N . LEU A 1 96 ? -6.952 -3.301 0.491 1.00 88.00 96 LEU A N 1
ATOM 748 C CA . LEU A 1 96 ? -7.508 -2.642 -0.688 1.00 88.00 96 LEU A CA 1
ATOM 749 C C . LEU A 1 96 ? -6.689 -3.017 -1.930 1.00 88.00 96 LEU A C 1
ATOM 751 O O . LEU A 1 96 ? -5.984 -2.184 -2.500 1.00 88.00 96 LEU A O 1
ATOM 755 N N . CYS A 1 97 ? -6.753 -4.285 -2.328 1.00 77.19 97 CYS A N 1
ATOM 756 C CA . CYS A 1 97 ? -6.076 -4.798 -3.517 1.00 77.19 97 CYS A CA 1
ATOM 757 C C . CYS A 1 97 ? -7.098 -5.262 -4.562 1.00 77.19 97 CYS A C 1
ATOM 759 O O . CYS A 1 97 ? -8.079 -5.923 -4.224 1.00 77.19 97 CYS A O 1
ATOM 761 N N . SER A 1 98 ? -6.854 -4.947 -5.833 1.00 63.00 98 SER A N 1
ATOM 762 C CA . SER A 1 98 ? -7.525 -5.579 -6.968 1.00 63.00 98 SER A CA 1
ATOM 763 C C . SER A 1 98 ? -6.653 -6.723 -7.493 1.00 63.00 98 SER A C 1
ATOM 765 O O . SER A 1 98 ? -5.761 -6.499 -8.308 1.00 63.00 98 SER A O 1
ATOM 767 N N . GLY A 1 99 ? -6.899 -7.938 -7.002 1.00 62.47 99 GLY A N 1
ATOM 768 C CA . GLY A 1 99 ? -6.488 -9.167 -7.683 1.00 62.47 99 GLY A CA 1
ATOM 769 C C . GLY A 1 99 ? -7.512 -9.562 -8.752 1.00 62.47 99 GLY A C 1
ATOM 770 O O . GLY A 1 99 ? -8.630 -9.043 -8.774 1.00 62.47 99 GLY A O 1
ATOM 771 N N . SER A 1 100 ? -7.137 -10.468 -9.650 1.00 56.84 100 SER A N 1
ATOM 772 C CA . SER A 1 100 ? -8.003 -10.947 -10.731 1.00 56.84 100 SER A CA 1
ATOM 773 C C . SER A 1 100 ? -9.251 -11.635 -10.168 1.00 56.84 100 SER A C 1
ATOM 775 O O . SER A 1 100 ? -9.144 -12.624 -9.441 1.00 56.84 100 SER A O 1
ATOM 777 N N . PHE A 1 101 ? -10.436 -11.155 -10.543 1.00 53.06 101 PHE A N 1
ATOM 778 C CA . PHE A 1 101 ? -11.671 -11.919 -10.381 1.00 53.06 101 PHE A CA 1
ATOM 779 C C . PHE A 1 101 ? -11.827 -12.851 -11.595 1.00 53.06 101 PHE A C 1
ATOM 781 O O . PHE A 1 101 ? -11.663 -12.377 -12.721 1.00 53.06 101 PHE A O 1
ATOM 788 N N . PRO A 1 102 ? -12.099 -14.157 -11.411 1.00 44.78 102 PRO A N 1
ATOM 789 C CA . PRO A 1 102 ? -12.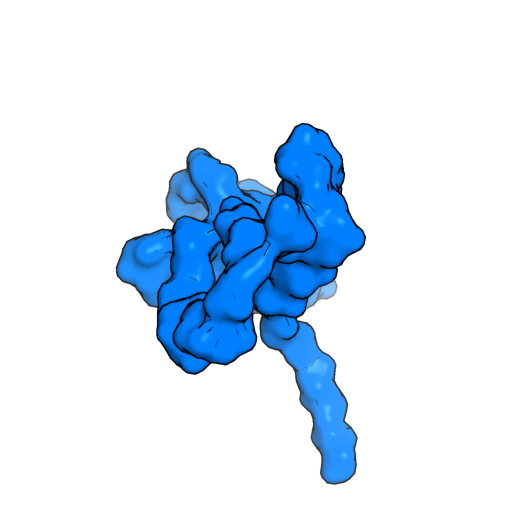426 -15.037 -12.531 1.00 44.78 102 PRO A CA 1
ATOM 790 C C . PRO A 1 102 ? -13.729 -14.586 -13.209 1.00 44.78 102 PRO A C 1
ATOM 792 O O . PRO A 1 102 ? -14.579 -13.968 -12.566 1.00 44.78 102 PRO A O 1
ATOM 795 N N . GLU A 1 103 ? -13.898 -14.917 -14.492 1.00 51.25 103 GLU A N 1
ATOM 796 C CA . GLU A 1 103 ? -15.212 -14.832 -15.139 1.00 51.25 103 GLU A CA 1
ATOM 797 C C . GLU A 1 103 ? -16.172 -15.806 -14.440 1.00 51.25 103 GLU A C 1
ATOM 799 O O . GLU A 1 103 ? -15.813 -16.960 -14.184 1.00 51.25 103 GLU A O 1
ATOM 804 N N . PHE A 1 104 ? -17.363 -15.322 -14.091 1.00 55.88 104 PHE A N 1
ATOM 805 C CA . PHE A 1 104 ? -18.470 -16.148 -13.603 1.00 55.88 104 PHE A CA 1
ATOM 806 C C . PHE A 1 104 ? -19.269 -16.702 -14.782 1.00 55.88 104 PHE A C 1
ATOM 808 O O . PHE A 1 104 ? -19.527 -15.917 -15.725 1.00 55.88 104 PHE A O 1
#

Sequence (104 aa):
MSRVGFLTIGQSPRTDVLSDIQEYLKGLEIVEAGALDGLTREYIETNLAPRAGETLLVTRMRDGSEVIIAEERILPLMQERVRWLEEQGVEVIAVLCSGSFPEF

Secondary structure (DSSP, 8-state):
--EEEEEESSPSP-HHHHHHHGGGGTTSEEEEEETTTT--HHHHHHHT---TTSPEEEEE-TTS-EEEEEHHHHHHHHHHHHHHHHHTT-SEEEEE--PPPPP-

pLDDT: mean 91.09, std 10.41, range [44.78, 98.06]

Radius of gyration: 14.38 Å; chains: 1; bounding box: 35×28×37 Å

Foldseek 3Di:
DAEEEEEEQEADDPCVPCVVCVVVCPPYHYHYGYLCYPPDLVRCCVPFADDPPFDWDWDAYPVGDIDIGGPVVSVVSSVVVVVVCVVVVHPYYHYPDDDDDDDD